Protein AF-A0A137NZ79-F1 (afdb_monomer_lite)

Structure (mmCIF, N/CA/C/O backbone):
data_AF-A0A137NZ79-F1
#
_entry.id   AF-A0A137NZ79-F1
#
loop_
_atom_site.group_PDB
_atom_site.id
_atom_site.type_symbol
_atom_site.label_atom_id
_atom_site.label_alt_id
_atom_site.label_comp_id
_atom_site.label_asym_id
_atom_site.label_entity_id
_atom_site.label_seq_id
_atom_site.pdbx_PDB_ins_code
_atom_site.Cartn_x
_atom_site.Cartn_y
_atom_site.Cartn_z
_atom_site.occupancy
_atom_site.B_iso_or_equiv
_atom_site.auth_seq_id
_atom_site.auth_comp_id
_atom_site.auth_asym_id
_atom_site.auth_atom_id
_atom_site.pdbx_PDB_model_num
ATOM 1 N N . MET A 1 1 ? -14.209 1.682 -9.469 1.00 33.94 1 MET A N 1
ATOM 2 C CA . MET A 1 1 ? -13.343 0.588 -8.977 1.00 33.94 1 MET A CA 1
ATOM 3 C C . MET A 1 1 ? -11.873 1.002 -9.082 1.00 33.94 1 MET A C 1
ATOM 5 O O . MET A 1 1 ? -11.140 0.491 -9.911 1.00 33.94 1 MET A O 1
ATOM 9 N N . SER A 1 2 ? -11.460 1.993 -8.287 1.00 34.31 2 SER A N 1
ATOM 10 C CA . SER A 1 2 ? -10.057 2.399 -8.107 1.00 34.31 2 SER A CA 1
ATOM 11 C C . SER A 1 2 ? -9.953 3.049 -6.728 1.00 34.31 2 SER A C 1
ATOM 13 O O . SER A 1 2 ? -9.841 4.263 -6.602 1.00 34.31 2 SER A O 1
ATOM 15 N N . HIS A 1 3 ? -10.115 2.233 -5.687 1.00 36.56 3 HIS A N 1
ATOM 16 C CA . HIS A 1 3 ? -9.998 2.650 -4.287 1.00 36.56 3 HIS A CA 1
ATOM 17 C C . HIS A 1 3 ? -8.728 2.072 -3.664 1.00 36.56 3 HIS A C 1
ATOM 19 O O . HIS A 1 3 ? -8.771 1.519 -2.577 1.00 36.56 3 HIS A O 1
ATOM 25 N N . TYR A 1 4 ? -7.586 2.170 -4.341 1.00 47.69 4 TYR A N 1
ATOM 26 C CA . TYR A 1 4 ? -6.311 1.847 -3.710 1.00 47.69 4 TYR A CA 1
ATOM 27 C C . TYR A 1 4 ? -5.252 2.868 -4.105 1.00 47.69 4 TYR A C 1
ATOM 29 O O . TYR A 1 4 ? -5.139 3.241 -5.268 1.00 47.69 4 TYR A O 1
ATOM 37 N N . LEU A 1 5 ? -4.486 3.273 -3.088 1.00 47.34 5 LEU A N 1
ATOM 38 C CA . LEU A 1 5 ? -3.342 4.193 -3.098 1.00 47.34 5 LEU A CA 1
ATOM 39 C C . LEU A 1 5 ? -3.664 5.685 -2.950 1.00 47.34 5 LEU A C 1
ATOM 41 O O . LEU A 1 5 ? -3.143 6.536 -3.661 1.00 47.34 5 LEU A O 1
ATOM 45 N N . GLY A 1 6 ? -4.405 6.012 -1.893 1.00 38.06 6 GLY A N 1
ATOM 46 C CA . GLY A 1 6 ? -3.954 7.104 -1.034 1.00 38.06 6 GLY A CA 1
ATOM 47 C C . GLY A 1 6 ? -2.939 6.529 -0.046 1.00 38.06 6 GLY A C 1
ATOM 48 O O . GLY A 1 6 ? -3.306 5.699 0.784 1.00 38.06 6 GLY A O 1
ATOM 49 N N . LEU A 1 7 ? -1.663 6.916 -0.143 1.00 43.09 7 LEU A N 1
ATOM 50 C CA . LEU A 1 7 ? -0.716 6.753 0.966 1.00 43.09 7 LEU A CA 1
ATOM 51 C C . LEU A 1 7 ? -1.152 7.728 2.066 1.00 43.09 7 LEU A C 1
ATOM 53 O O . LEU A 1 7 ? -0.634 8.838 2.171 1.00 43.09 7 LEU A O 1
ATOM 57 N N . GLN A 1 8 ? -2.158 7.327 2.841 1.00 41.00 8 GLN A N 1
ATOM 58 C CA . GLN A 1 8 ? -2.550 8.033 4.047 1.00 41.00 8 GLN A CA 1
ATOM 59 C C . GLN A 1 8 ? -1.402 7.849 5.047 1.00 41.00 8 GLN A C 1
ATOM 61 O O . GLN A 1 8 ? -1.119 6.741 5.504 1.00 41.00 8 GLN A O 1
ATOM 66 N N . LEU A 1 9 ? -0.673 8.930 5.323 1.00 39.38 9 LEU A N 1
ATOM 67 C CA . LEU A 1 9 ? 0.167 9.023 6.510 1.00 39.38 9 LEU A CA 1
ATOM 68 C C . LEU A 1 9 ? -0.786 9.006 7.707 1.00 39.38 9 LEU A C 1
ATOM 70 O O . LEU A 1 9 ? -1.269 10.059 8.113 1.00 39.38 9 LEU A O 1
ATOM 74 N N . ASP A 1 10 ? -1.089 7.820 8.232 1.00 39.25 10 ASP A N 1
ATOM 75 C CA . ASP A 1 10 ? -1.869 7.692 9.459 1.00 39.25 10 ASP A CA 1
ATOM 76 C C . ASP A 1 10 ? -1.022 8.239 10.615 1.00 39.25 10 ASP A C 1
ATOM 78 O O . ASP A 1 10 ? -0.188 7.552 11.214 1.00 39.25 10 ASP A O 1
ATOM 82 N N . SER A 1 11 ? -1.221 9.523 10.925 1.00 34.62 11 SER A N 1
ATOM 83 C CA . SER A 1 11 ? -1.028 10.013 12.281 1.00 34.62 11 SER A CA 1
ATOM 84 C C . SER A 1 11 ? -1.809 9.084 13.196 1.00 34.62 11 SER A C 1
ATOM 86 O O . SER A 1 11 ? -2.971 8.793 12.928 1.00 34.62 11 SER A O 1
ATOM 88 N N . THR A 1 12 ? -1.175 8.591 14.254 1.00 42.31 12 THR A N 1
ATOM 89 C CA . THR A 1 12 ? -1.830 7.802 15.297 1.00 42.31 12 THR A CA 1
ATOM 90 C C . THR A 1 12 ? -2.954 8.626 15.921 1.00 42.31 12 THR A C 1
ATOM 92 O O . THR A 1 12 ? -2.746 9.338 16.903 1.00 42.31 12 THR A O 1
ATOM 95 N N . GLU A 1 13 ? -4.142 8.567 15.329 1.00 41.56 13 GLU A N 1
ATOM 96 C CA . GLU A 1 13 ? -5.344 9.154 15.882 1.00 41.56 13 GLU A CA 1
ATOM 97 C C . GLU A 1 13 ? -5.827 8.228 16.990 1.00 41.56 13 GLU A C 1
ATOM 99 O O . GLU A 1 13 ? -6.438 7.184 16.762 1.00 41.56 13 GLU A O 1
ATOM 104 N N . ASN A 1 14 ? -5.544 8.621 18.229 1.00 45.28 14 ASN A N 1
ATOM 105 C CA . ASN A 1 14 ? -6.375 8.217 19.349 1.00 45.28 14 ASN A CA 1
ATOM 106 C C . ASN A 1 14 ? -7.778 8.765 19.052 1.00 45.28 14 ASN A C 1
ATOM 108 O O . ASN A 1 14 ? -8.047 9.941 19.286 1.00 45.28 14 ASN A O 1
ATOM 112 N N . THR A 1 15 ? -8.640 7.938 18.459 1.00 48.56 15 THR A N 1
ATOM 113 C CA . THR A 1 15 ? -9.995 8.328 18.071 1.00 48.56 15 THR A CA 1
ATOM 114 C C . THR A 1 15 ? -10.820 8.545 19.339 1.00 48.56 15 THR A C 1
ATOM 116 O O . THR A 1 15 ? -11.470 7.632 19.852 1.00 48.56 15 THR A O 1
ATOM 119 N N . THR A 1 16 ? -10.806 9.762 19.878 1.00 46.09 16 THR A N 1
ATOM 120 C CA . THR A 1 16 ? -11.949 10.252 20.643 1.00 46.09 16 THR A CA 1
ATOM 121 C C . THR A 1 16 ? -13.144 10.173 19.699 1.00 46.09 16 THR A C 1
ATOM 123 O O . THR A 1 16 ? -13.110 10.706 18.593 1.00 46.09 16 THR A O 1
ATOM 126 N N . ILE A 1 17 ? -14.169 9.406 20.075 1.00 57.78 17 ILE A N 1
ATOM 127 C CA . ILE A 1 17 ? -15.344 9.166 19.232 1.00 57.78 17 ILE A CA 1
ATOM 128 C C . ILE A 1 17 ? -16.137 10.480 19.152 1.00 57.78 17 ILE A C 1
ATOM 130 O O . ILE A 1 17 ? -17.056 10.713 19.929 1.00 57.78 17 ILE A O 1
ATOM 134 N N . GLN A 1 18 ? -15.745 11.371 18.245 1.00 55.81 18 GLN A N 1
ATOM 135 C CA . GLN A 1 18 ? -16.529 12.525 17.829 1.00 55.81 18 GLN A CA 1
ATOM 136 C C . GLN A 1 18 ? -17.258 12.124 16.555 1.00 55.81 18 GLN A C 1
ATOM 138 O O . GLN A 1 18 ? -16.675 12.099 15.475 1.00 55.81 18 GLN A O 1
ATOM 143 N N . LYS A 1 19 ? -18.523 11.730 16.690 1.00 62.66 19 LYS A N 1
ATOM 144 C CA . LYS A 1 19 ? -19.338 11.340 15.541 1.00 62.66 19 LYS A CA 1
ATOM 145 C C . LYS A 1 19 ? -20.273 12.484 15.173 1.00 62.66 19 LYS A C 1
ATOM 147 O O . LYS A 1 19 ? -21.115 12.886 15.973 1.00 62.66 19 LYS A O 1
ATOM 152 N N . SER A 1 20 ? -20.050 13.046 13.985 1.00 66.25 20 SER A N 1
ATOM 153 C CA . SER A 1 20 ? -20.816 14.160 13.431 1.00 66.25 20 SER A CA 1
ATOM 154 C C . SER A 1 20 ? -21.977 13.645 12.576 1.00 66.25 20 SER A C 1
ATOM 156 O O . SER A 1 20 ? -21.908 12.583 11.956 1.00 66.25 20 SER A O 1
ATOM 158 N N . LEU A 1 21 ? -23.077 14.401 12.545 1.00 70.38 21 LEU A N 1
ATOM 159 C CA . LEU A 1 21 ? -24.234 14.092 11.698 1.00 70.38 21 LEU A CA 1
ATOM 160 C C . LEU A 1 21 ? -23.990 14.439 10.222 1.00 70.38 21 LEU A C 1
ATOM 162 O O . LEU A 1 21 ? -24.764 13.995 9.381 1.00 70.38 21 LEU A O 1
ATOM 166 N N . GLU A 1 22 ? -22.913 15.163 9.903 1.00 74.75 22 GLU A N 1
ATOM 167 C CA . GLU A 1 22 ? -22.698 15.818 8.604 1.00 74.75 22 GLU A CA 1
ATOM 168 C C . GLU A 1 22 ? -22.708 14.863 7.411 1.00 74.75 22 GLU A C 1
ATOM 170 O O . GLU A 1 22 ? -23.279 15.172 6.371 1.00 74.75 22 GLU A O 1
ATOM 175 N N . GLN A 1 23 ? -22.135 13.667 7.556 1.00 76.50 23 GLN A N 1
ATOM 176 C CA . GLN A 1 23 ? -22.084 12.703 6.450 1.00 76.50 23 GLN A CA 1
ATOM 177 C C . GLN A 1 23 ? -23.440 12.059 6.140 1.00 76.50 23 GLN A C 1
ATOM 179 O O . GLN A 1 23 ? -23.607 11.444 5.092 1.00 76.50 23 GLN A O 1
ATOM 184 N N . THR A 1 24 ? -24.404 12.176 7.053 1.00 75.69 24 THR A N 1
ATOM 185 C CA . THR A 1 24 ? -25.716 11.528 6.931 1.00 75.69 24 THR A CA 1
ATOM 186 C C . THR A 1 24 ? -26.877 12.503 7.093 1.00 75.69 24 THR A C 1
ATOM 188 O O . THR A 1 24 ? -28.026 12.072 7.155 1.00 75.69 24 THR A O 1
ATOM 191 N N . SER A 1 25 ? -26.598 13.802 7.214 1.00 83.06 25 SER A N 1
ATOM 192 C CA . SER A 1 25 ? -27.614 14.823 7.415 1.00 83.06 25 SER A CA 1
ATOM 193 C C . SER A 1 25 ? -28.266 15.204 6.093 1.00 83.06 25 SER A C 1
ATOM 195 O O . SER A 1 25 ? -27.583 15.500 5.116 1.00 83.06 25 SER A O 1
ATOM 197 N N . ASN A 1 26 ? -29.591 15.261 6.094 1.00 80.12 26 ASN A N 1
ATOM 198 C CA . ASN A 1 26 ? -30.378 15.938 5.076 1.00 80.12 26 ASN A CA 1
ATOM 199 C C . ASN A 1 26 ? -30.150 17.453 5.118 1.00 80.12 26 ASN A C 1
ATOM 201 O O . ASN A 1 26 ? -29.589 17.989 6.072 1.00 80.12 26 ASN A O 1
ATOM 205 N N . GLU A 1 27 ? -30.675 18.152 4.112 1.00 85.06 27 GLU A N 1
ATOM 206 C CA . GLU A 1 27 ? -30.656 19.619 3.982 1.00 85.06 27 GLU A CA 1
ATOM 207 C C . GLU A 1 27 ? -31.158 20.360 5.243 1.00 85.06 27 GLU A C 1
ATOM 209 O O . GLU A 1 27 ? -30.769 21.492 5.508 1.00 85.06 27 GLU A O 1
ATOM 214 N N . TYR A 1 28 ? -31.952 19.686 6.082 1.00 83.38 28 TYR A N 1
ATOM 215 C CA . TYR A 1 28 ? -32.452 20.184 7.369 1.00 83.38 28 TYR A CA 1
ATOM 216 C C . TYR A 1 28 ? -31.563 19.861 8.587 1.00 83.38 28 TYR A C 1
ATOM 218 O O . TYR A 1 28 ? -31.992 20.051 9.723 1.00 83.38 28 TYR A O 1
ATOM 226 N N . GLY A 1 29 ? -30.354 19.328 8.397 1.00 82.75 29 GLY A N 1
ATOM 227 C CA . GLY A 1 29 ? -29.424 18.982 9.482 1.00 82.75 29 GLY A CA 1
ATOM 228 C C . GLY A 1 29 ? -29.796 17.725 10.287 1.00 82.75 29 GLY A C 1
ATOM 229 O O . GLY A 1 29 ? -29.146 17.414 11.282 1.00 82.75 29 GLY A O 1
ATOM 230 N N . VAL A 1 30 ? -30.828 16.985 9.867 1.00 84.94 30 VAL A N 1
ATOM 231 C CA . VAL A 1 30 ? -31.310 15.748 10.512 1.00 84.94 30 VAL A CA 1
ATOM 232 C C . VAL A 1 30 ? -30.847 14.525 9.722 1.00 84.94 30 VAL A C 1
ATOM 234 O O . VAL A 1 30 ? -30.766 14.587 8.502 1.00 84.94 30 VAL A O 1
ATOM 237 N N . HIS A 1 31 ? -30.575 13.404 10.392 1.00 85.62 31 HIS A N 1
ATOM 238 C CA . HIS A 1 31 ? -30.173 12.149 9.748 1.00 85.62 31 HIS A CA 1
ATOM 239 C C . HIS A 1 31 ? -31.199 11.637 8.709 1.00 85.62 31 HIS A C 1
ATOM 241 O O . HIS A 1 31 ? -32.373 11.444 9.038 1.00 85.62 31 HIS A O 1
ATOM 247 N N . ASP A 1 32 ? -30.759 11.367 7.476 1.00 87.69 32 ASP A N 1
ATOM 248 C CA . ASP A 1 32 ? -31.607 10.840 6.399 1.00 87.69 32 ASP A CA 1
ATOM 249 C C . ASP A 1 32 ? -31.854 9.330 6.530 1.00 87.69 32 ASP A C 1
ATOM 251 O O . ASP A 1 32 ? -31.126 8.493 5.988 1.00 87.69 32 ASP A O 1
ATOM 255 N N . SER A 1 33 ? -32.932 8.975 7.230 1.00 86.31 33 SER A N 1
ATOM 256 C CA . SER A 1 33 ? -33.267 7.572 7.506 1.00 86.31 33 SER A CA 1
ATOM 257 C C . SER A 1 33 ? -33.710 6.784 6.266 1.00 86.31 33 SER A C 1
ATOM 259 O O . SER A 1 33 ? -33.675 5.556 6.282 1.00 86.31 33 SER A O 1
ATOM 261 N N . MET A 1 34 ? -34.129 7.458 5.187 1.00 83.69 34 MET A N 1
ATOM 262 C CA . MET A 1 34 ? -34.610 6.796 3.965 1.00 83.69 34 MET A CA 1
ATOM 263 C C . MET A 1 34 ? -33.458 6.260 3.112 1.00 83.69 34 MET A C 1
ATOM 265 O O . MET A 1 34 ? -33.592 5.208 2.491 1.00 83.69 34 MET A O 1
ATOM 269 N N . ARG A 1 35 ? -32.327 6.974 3.075 1.00 84.06 35 ARG A N 1
ATOM 270 C CA . ARG A 1 35 ? -31.143 6.577 2.298 1.00 84.06 35 ARG A CA 1
ATOM 271 C C . ARG A 1 35 ? -30.138 5.781 3.117 1.00 84.06 35 ARG A C 1
ATOM 273 O O . ARG A 1 35 ? -29.541 4.848 2.591 1.00 84.06 35 ARG A O 1
ATOM 280 N N . PHE A 1 36 ? -29.958 6.142 4.387 1.00 82.62 36 PHE A N 1
ATOM 281 C CA . PHE A 1 36 ? -28.943 5.542 5.259 1.00 82.62 36 PHE A CA 1
ATOM 282 C C . PHE A 1 36 ? -29.516 4.551 6.283 1.00 82.62 36 PHE A C 1
ATOM 284 O O . PHE A 1 36 ? -28.754 3.926 7.017 1.00 82.62 36 PHE A O 1
ATOM 291 N N . GLY A 1 37 ? -30.839 4.362 6.307 1.00 84.31 37 GLY A N 1
ATOM 292 C CA . GLY A 1 37 ? -31.515 3.442 7.220 1.00 84.31 37 GLY A CA 1
ATOM 293 C C . GLY A 1 37 ? -31.713 4.003 8.631 1.00 84.31 37 GLY A C 1
ATOM 294 O O . GLY A 1 37 ? -31.425 5.159 8.928 1.00 84.31 37 GLY A O 1
ATOM 295 N N . LEU A 1 38 ? -32.249 3.174 9.530 1.00 82.25 38 LEU A N 1
ATOM 296 C CA . LEU A 1 38 ? -32.501 3.560 10.920 1.00 82.25 38 LEU A CA 1
ATOM 297 C C . LEU A 1 38 ? -31.188 3.593 11.710 1.00 82.25 38 LEU A C 1
ATOM 299 O O . LEU A 1 38 ? -30.577 2.556 11.965 1.00 82.25 38 LEU A O 1
ATOM 303 N N . LYS A 1 39 ? -30.775 4.784 12.142 1.00 74.31 39 LYS A N 1
ATOM 304 C CA . LYS A 1 39 ? -29.554 4.977 12.928 1.00 74.31 39 LYS A CA 1
ATOM 305 C C . LYS A 1 39 ? -29.834 4.890 14.430 1.00 74.31 39 LYS A C 1
ATOM 307 O O . LYS A 1 39 ? -30.676 5.614 14.956 1.00 74.31 39 LYS A O 1
ATOM 312 N N . SER A 1 40 ? -29.102 4.023 15.132 1.00 76.12 40 SER A N 1
ATOM 313 C CA . SER A 1 40 ? -29.125 3.938 16.596 1.00 76.12 40 SER A CA 1
ATOM 314 C C . SER A 1 40 ? -27.875 4.583 17.188 1.00 76.12 40 SER A C 1
ATOM 316 O O . SER A 1 40 ? -26.745 4.203 16.883 1.00 76.12 40 SER 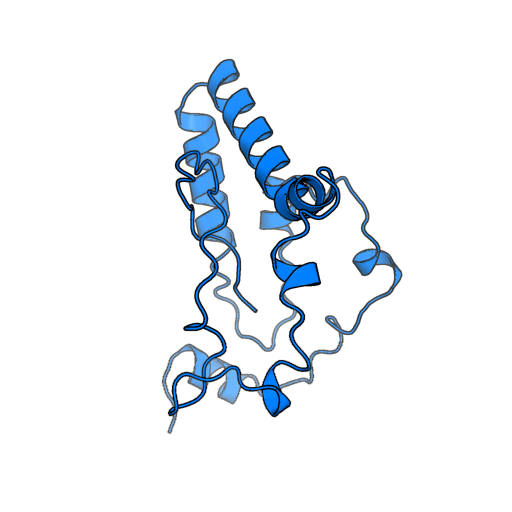A O 1
ATOM 318 N N . VAL A 1 41 ? -28.070 5.546 18.089 1.00 72.12 41 VAL A N 1
ATOM 319 C CA . VAL A 1 41 ? -26.969 6.182 18.832 1.00 72.12 41 VAL A CA 1
ATOM 320 C C . VAL A 1 41 ? -26.213 5.141 19.674 1.00 72.12 41 VAL A C 1
ATOM 322 O O . VAL A 1 41 ? -25.003 5.243 19.849 1.00 72.12 41 VAL A O 1
ATOM 325 N N . ALA A 1 42 ? -26.888 4.075 20.122 1.00 68.25 42 ALA A N 1
ATOM 326 C CA . ALA A 1 42 ? -26.252 2.981 20.852 1.00 68.25 42 ALA A CA 1
ATOM 327 C C . ALA A 1 42 ? -25.279 2.180 19.972 1.00 68.25 42 ALA A C 1
ATOM 329 O O . ALA A 1 42 ? -24.159 1.932 20.402 1.00 68.25 42 ALA A O 1
ATOM 330 N N . SER A 1 43 ? -25.641 1.839 18.728 1.00 67.88 43 SER A N 1
ATOM 331 C CA . SER A 1 43 ? -24.707 1.164 17.805 1.00 67.88 43 SER A CA 1
ATOM 332 C C . SER A 1 43 ? -23.541 2.060 17.394 1.00 67.88 43 SER A C 1
ATOM 334 O O . SER A 1 43 ? -22.492 1.589 16.973 1.00 67.88 43 SER A O 1
ATOM 336 N N . GLU A 1 44 ? -23.726 3.371 17.501 1.00 67.06 44 GLU A N 1
ATOM 337 C CA . GLU A 1 44 ? -22.715 4.348 17.148 1.00 67.06 44 GLU A CA 1
ATOM 338 C C . GLU A 1 44 ? -21.712 4.607 18.292 1.00 67.06 44 GLU A C 1
ATOM 340 O O . GLU A 1 44 ? -20.531 4.846 18.029 1.00 67.06 44 GLU A O 1
ATOM 345 N N . ILE A 1 45 ? -22.157 4.525 19.548 1.00 68.38 45 ILE A N 1
ATOM 346 C CA . ILE A 1 45 ? -21.330 4.748 20.745 1.00 68.38 45 ILE A CA 1
ATOM 347 C C . ILE A 1 45 ? -20.692 3.452 21.253 1.00 68.38 45 ILE A C 1
ATOM 349 O O . ILE A 1 45 ? -19.576 3.485 21.775 1.00 68.38 45 ILE A O 1
ATOM 353 N N . VAL A 1 46 ? -21.373 2.310 21.112 1.00 72.69 46 VAL A N 1
ATOM 354 C CA . VAL A 1 46 ? -20.824 1.015 21.521 1.00 72.69 46 VAL A CA 1
ATOM 355 C C . VAL A 1 46 ? -19.645 0.694 20.611 1.00 72.69 46 VAL A C 1
ATOM 357 O O . VAL A 1 46 ? -19.798 0.465 19.414 1.00 72.69 46 VAL A O 1
ATOM 360 N N . GLN A 1 47 ? -18.443 0.712 21.188 1.00 67.31 47 GLN A N 1
ATOM 361 C CA . GLN A 1 47 ? -17.256 0.213 20.514 1.00 67.31 47 GLN A CA 1
ATOM 362 C C . GLN A 1 47 ? -17.505 -1.253 20.146 1.00 67.31 47 GLN A C 1
ATOM 364 O O . GLN A 1 47 ? -17.776 -2.073 21.025 1.00 67.31 47 GLN A O 1
ATOM 369 N N . GLY A 1 48 ? -17.429 -1.557 18.848 1.00 74.38 48 GLY A N 1
ATOM 370 C CA . GLY A 1 48 ? -17.407 -2.928 18.351 1.00 74.38 48 GLY A CA 1
ATOM 371 C C . GLY A 1 48 ? -16.248 -3.726 18.950 1.00 74.38 48 GLY A C 1
ATOM 372 O O . GLY A 1 48 ? -15.423 -3.213 19.717 1.00 74.38 48 GLY A O 1
ATOM 373 N N . HIS A 1 49 ? -16.170 -5.008 18.608 1.00 84.12 49 HIS A N 1
ATOM 374 C CA . HIS A 1 49 ? -15.111 -5.859 19.138 1.00 84.12 49 HIS A CA 1
ATOM 375 C C . HIS A 1 49 ? -13.738 -5.301 18.705 1.00 84.12 49 HIS A C 1
ATOM 377 O O . HIS A 1 49 ? -13.564 -4.958 17.538 1.00 84.12 49 HIS A O 1
ATOM 383 N N . PRO A 1 50 ? -12.714 -5.224 19.578 1.00 83.06 50 PRO A N 1
ATOM 384 C CA . PRO A 1 50 ? -11.426 -4.604 19.231 1.00 83.06 50 PRO A CA 1
ATOM 385 C C . PRO A 1 50 ? -10.724 -5.257 18.026 1.00 83.06 50 PRO A C 1
ATOM 387 O O . PRO A 1 50 ? -9.896 -4.631 17.366 1.00 83.06 50 PRO A O 1
ATOM 390 N N . LEU A 1 51 ? -11.059 -6.515 17.730 1.00 88.12 51 LEU A N 1
ATOM 391 C CA . LEU A 1 51 ? -10.569 -7.250 16.561 1.00 88.12 51 LEU A CA 1
ATOM 392 C C . LEU A 1 51 ? -11.196 -6.780 15.242 1.00 88.12 51 LEU A C 1
ATOM 394 O O . LEU A 1 51 ? -10.548 -6.909 14.215 1.00 88.12 51 LEU A O 1
ATOM 398 N N . GLU A 1 52 ? -12.399 -6.211 15.257 1.00 88.25 52 GLU A N 1
ATOM 399 C CA . GLU A 1 52 ? -13.104 -5.742 14.057 1.00 88.25 52 GLU A CA 1
ATOM 400 C C . GLU A 1 52 ? -12.267 -4.700 13.308 1.00 88.25 52 GLU A C 1
ATOM 402 O O . GLU A 1 52 ? -11.846 -4.934 12.179 1.00 88.25 52 GLU A O 1
ATOM 407 N N . LYS A 1 53 ? -11.846 -3.641 14.011 1.00 85.94 53 LYS A N 1
ATOM 408 C CA . LYS A 1 53 ? -10.943 -2.611 13.468 1.00 85.94 53 LYS A CA 1
ATOM 409 C C . LYS A 1 53 ? -9.621 -3.173 12.942 1.00 85.94 53 LYS A C 1
ATOM 411 O O . LYS A 1 53 ? -9.006 -2.600 12.042 1.00 85.94 53 LYS A O 1
ATOM 416 N N . ARG A 1 54 ? -9.135 -4.262 13.550 1.00 88.19 54 ARG A N 1
ATOM 417 C CA . ARG A 1 54 ? -7.897 -4.927 13.130 1.00 88.19 54 ARG A CA 1
ATOM 418 C C . ARG A 1 54 ? -8.111 -5.730 11.853 1.00 88.19 54 ARG A C 1
ATOM 420 O O . ARG A 1 54 ? -7.236 -5.688 10.998 1.00 88.19 54 ARG A O 1
ATOM 427 N N . LEU A 1 55 ? -9.227 -6.448 11.741 1.00 90.31 55 LEU A N 1
ATOM 428 C CA . LEU A 1 55 ? -9.576 -7.192 10.534 1.00 90.31 55 LEU A CA 1
ATOM 429 C C . LEU A 1 55 ? -9.777 -6.242 9.352 1.00 90.31 55 LEU A C 1
ATOM 431 O O . LEU A 1 55 ? -9.212 -6.486 8.295 1.00 90.31 55 LEU A O 1
ATOM 435 N N . GLU A 1 56 ? -10.465 -5.115 9.556 1.00 89.81 56 GLU A N 1
ATOM 436 C CA . GLU A 1 56 ? -10.663 -4.091 8.517 1.00 89.81 56 GLU A CA 1
ATOM 437 C C . GLU A 1 56 ? -9.345 -3.538 7.947 1.00 89.81 56 GLU A C 1
ATOM 439 O O . GLU A 1 56 ? -9.255 -3.212 6.767 1.00 89.81 56 GLU A O 1
ATOM 444 N N . ASN A 1 57 ? -8.302 -3.428 8.778 1.00 91.31 57 ASN A N 1
ATOM 445 C CA . ASN A 1 57 ? -7.001 -2.871 8.391 1.00 91.31 57 ASN A CA 1
ATOM 446 C C . ASN A 1 57 ? -5.901 -3.932 8.253 1.00 91.31 57 ASN A C 1
ATOM 448 O O . ASN A 1 57 ? -4.710 -3.590 8.254 1.00 91.31 57 ASN A O 1
ATOM 452 N N . PHE A 1 58 ? -6.272 -5.211 8.168 1.00 90.88 58 PHE A N 1
ATOM 453 C CA . PHE A 1 58 ? -5.323 -6.319 8.202 1.00 90.88 58 PHE A CA 1
ATOM 454 C C . PHE A 1 58 ? -4.284 -6.214 7.078 1.00 90.88 58 PHE A C 1
ATOM 456 O O . PHE A 1 58 ? -3.086 -6.157 7.363 1.00 90.88 58 PHE A O 1
ATOM 463 N N . ASP A 1 59 ? -4.726 -6.055 5.830 1.00 89.50 59 ASP A N 1
ATOM 464 C CA . ASP A 1 59 ? -3.838 -6.012 4.659 1.00 89.50 59 ASP A CA 1
ATOM 465 C C . ASP A 1 59 ? -2.884 -4.818 4.687 1.00 89.50 59 ASP A C 1
ATOM 467 O O . ASP A 1 59 ? -1.685 -4.947 4.424 1.00 89.50 59 ASP A O 1
ATOM 471 N N . LYS A 1 60 ? -3.394 -3.643 5.079 1.00 91.06 60 LYS A N 1
ATOM 472 C CA . LYS A 1 60 ? -2.582 -2.426 5.228 1.00 91.06 60 LYS A CA 1
ATOM 473 C C . LYS A 1 60 ? -1.490 -2.627 6.276 1.00 91.06 60 LYS A C 1
ATOM 475 O O . LYS A 1 60 ? -0.332 -2.283 6.042 1.00 91.06 60 LYS A O 1
ATOM 480 N N . THR A 1 61 ? -1.850 -3.233 7.408 1.00 93.62 61 THR A N 1
ATOM 481 C CA . THR A 1 61 ? -0.919 -3.519 8.506 1.00 93.62 61 THR A CA 1
ATOM 482 C C . THR A 1 61 ? 0.155 -4.520 8.073 1.00 93.62 61 THR A C 1
ATOM 484 O O . THR A 1 61 ? 1.336 -4.309 8.356 1.00 93.62 61 THR A O 1
ATOM 487 N N . GLN A 1 62 ? -0.222 -5.578 7.343 1.00 92.12 62 GLN A N 1
ATOM 488 C CA . GLN A 1 62 ? 0.721 -6.561 6.791 1.00 92.12 62 GLN A CA 1
ATOM 489 C C . GLN A 1 62 ? 1.698 -5.918 5.801 1.00 92.12 62 GLN A C 1
ATOM 491 O O . GLN A 1 62 ? 2.914 -6.109 5.903 1.00 92.12 62 GLN A O 1
ATOM 496 N N . LEU A 1 63 ? 1.194 -5.093 4.880 1.00 91.81 63 LEU A N 1
ATOM 497 C CA . LEU A 1 63 ? 2.030 -4.389 3.911 1.00 91.81 63 LEU A CA 1
ATOM 498 C C . LEU A 1 63 ? 3.005 -3.426 4.602 1.00 91.81 63 LEU A C 1
ATOM 500 O O . LEU A 1 63 ? 4.200 -3.422 4.294 1.00 91.81 63 LEU A O 1
ATOM 504 N N . GLN A 1 64 ? 2.527 -2.644 5.573 1.00 94.62 64 GLN A N 1
ATOM 505 C CA . GLN A 1 64 ? 3.363 -1.723 6.343 1.00 94.62 64 GLN A CA 1
ATOM 506 C C . GLN A 1 64 ? 4.456 -2.470 7.114 1.00 94.62 64 GLN A C 1
ATOM 508 O O . GLN A 1 64 ? 5.612 -2.035 7.130 1.00 94.62 64 GLN A O 1
ATOM 513 N N . LEU A 1 65 ? 4.125 -3.614 7.715 1.00 95.19 65 LEU A N 1
ATOM 514 C CA . LEU A 1 65 ? 5.098 -4.479 8.374 1.00 95.19 65 LEU A CA 1
ATOM 515 C C . LEU A 1 65 ? 6.174 -4.961 7.386 1.00 95.19 65 LEU A C 1
ATOM 517 O O . LEU A 1 65 ? 7.365 -4.805 7.659 1.00 95.19 65 LEU A O 1
ATOM 521 N N . LYS A 1 66 ? 5.779 -5.467 6.211 1.00 94.00 66 LYS A N 1
ATOM 522 C CA . LYS A 1 66 ? 6.693 -5.945 5.156 1.00 94.00 66 LYS A CA 1
ATOM 523 C C . LYS A 1 66 ? 7.637 -4.843 4.669 1.00 94.00 66 LYS A C 1
ATOM 525 O O . LYS A 1 66 ? 8.844 -5.066 4.562 1.00 94.00 66 LYS A O 1
ATOM 530 N N . LEU A 1 67 ? 7.122 -3.638 4.426 1.00 95.19 67 LEU A N 1
ATOM 531 C CA . LEU A 1 67 ? 7.929 -2.484 4.011 1.00 95.19 67 LEU A CA 1
ATOM 532 C C . LEU A 1 67 ? 8.901 -2.035 5.109 1.00 95.19 67 LEU A C 1
ATOM 534 O O . LEU A 1 67 ? 10.061 -1.733 4.820 1.00 95.19 67 LEU A O 1
ATOM 538 N N . ASN A 1 68 ? 8.466 -2.046 6.371 1.00 96.88 68 ASN A N 1
ATOM 539 C CA . ASN A 1 68 ? 9.325 -1.730 7.509 1.00 96.88 68 ASN A CA 1
ATOM 540 C C . ASN A 1 68 ? 10.455 -2.747 7.681 1.00 96.88 68 ASN A C 1
ATOM 542 O O . ASN A 1 68 ? 11.595 -2.342 7.904 1.00 96.88 68 ASN A O 1
ATOM 546 N N . MET A 1 69 ? 10.170 -4.042 7.524 1.00 96.81 69 MET A N 1
ATOM 547 C CA . MET A 1 69 ? 11.202 -5.080 7.547 1.00 96.81 69 MET A CA 1
ATOM 548 C C . MET A 1 69 ? 12.206 -4.886 6.410 1.00 96.81 69 MET A C 1
ATOM 550 O O . MET A 1 69 ? 13.405 -4.834 6.664 1.00 96.81 69 MET A O 1
ATOM 554 N N . ARG A 1 70 ? 11.733 -4.665 5.173 1.00 95.44 70 ARG A N 1
ATOM 555 C CA . ARG A 1 70 ? 12.606 -4.378 4.019 1.00 95.44 70 ARG A CA 1
ATOM 556 C C . ARG A 1 70 ? 13.488 -3.152 4.248 1.00 95.44 70 ARG A C 1
ATOM 558 O O . ARG A 1 70 ? 14.652 -3.166 3.860 1.00 95.44 70 ARG A O 1
ATOM 565 N N . ARG A 1 71 ? 12.962 -2.113 4.906 1.00 96.44 71 ARG A N 1
ATOM 566 C CA . ARG A 1 71 ? 13.741 -0.929 5.295 1.00 96.44 71 ARG A CA 1
ATOM 567 C C . ARG A 1 71 ? 14.868 -1.278 6.264 1.00 96.44 71 ARG A C 1
ATOM 569 O O . ARG A 1 71 ? 15.965 -0.747 6.129 1.00 96.44 71 ARG A O 1
ATOM 576 N N . GLN A 1 72 ? 14.585 -2.125 7.251 1.00 97.19 72 GLN A N 1
ATOM 577 C CA . GLN A 1 72 ? 15.558 -2.523 8.268 1.00 97.19 72 GLN A CA 1
ATOM 578 C C . GLN A 1 72 ? 16.650 -3.430 7.690 1.00 97.19 72 GLN A C 1
ATOM 580 O O . GLN A 1 72 ? 17.813 -3.262 8.037 1.00 97.19 72 GLN A O 1
ATOM 585 N N . THR A 1 73 ? 16.302 -4.356 6.793 1.00 97.94 73 THR A N 1
ATOM 586 C CA . THR A 1 73 ? 17.252 -5.338 6.247 1.00 97.94 73 THR A CA 1
ATOM 587 C C . THR A 1 73 ? 18.029 -4.827 5.036 1.00 97.94 73 THR A C 1
ATOM 589 O O . THR A 1 73 ? 19.218 -5.098 4.913 1.00 97.94 73 THR A O 1
ATOM 592 N N . ALA A 1 74 ? 17.361 -4.113 4.127 1.00 95.75 74 ALA A N 1
ATOM 593 C CA . ALA A 1 74 ? 17.898 -3.702 2.829 1.00 95.75 74 ALA A CA 1
ATOM 594 C C . ALA A 1 74 ? 17.992 -2.175 2.671 1.00 95.75 74 ALA A C 1
ATOM 596 O O . ALA A 1 74 ? 18.249 -1.684 1.578 1.00 95.75 74 ALA A O 1
ATOM 597 N N . GLY A 1 75 ? 17.771 -1.405 3.738 1.00 96.81 75 GLY A N 1
ATOM 598 C CA . GLY A 1 75 ? 17.842 0.054 3.705 1.00 96.81 75 GLY A CA 1
ATOM 599 C C . GLY A 1 75 ? 16.635 0.727 3.041 1.00 96.81 75 GLY A C 1
ATOM 600 O O . GLY A 1 75 ? 15.670 0.095 2.612 1.00 96.81 75 GLY A O 1
ATOM 601 N N . LEU A 1 76 ? 16.674 2.062 2.967 1.00 95.25 76 LEU A N 1
ATOM 602 C CA . LEU A 1 76 ? 15.525 2.887 2.566 1.00 95.25 76 LEU A CA 1
ATOM 603 C C . LEU A 1 76 ? 15.162 2.783 1.073 1.00 95.25 76 LEU A C 1
ATOM 605 O O . LEU A 1 76 ? 14.002 2.971 0.711 1.00 95.25 76 LEU A O 1
ATOM 609 N N . HIS A 1 77 ? 16.115 2.442 0.205 1.00 96.50 77 HIS A N 1
ATOM 610 C CA . HIS A 1 77 ? 15.869 2.358 -1.239 1.00 96.50 77 HIS A CA 1
ATOM 611 C C . HIS A 1 77 ? 14.922 1.206 -1.619 1.00 96.50 77 HIS A C 1
ATOM 613 O O . HIS A 1 77 ? 14.167 1.316 -2.583 1.00 96.50 77 HIS A O 1
ATOM 619 N N . SER A 1 78 ? 14.942 0.105 -0.863 1.00 96.19 78 SER A N 1
ATOM 620 C CA . SER A 1 78 ? 14.150 -1.099 -1.136 1.00 96.19 78 SER A CA 1
ATOM 621 C C . SER A 1 78 ? 12.628 -0.871 -1.041 1.00 96.19 78 SER A C 1
ATOM 623 O O . SER A 1 78 ? 11.925 -1.104 -2.034 1.00 96.19 78 SER A O 1
ATOM 625 N N . PRO A 1 79 ? 12.078 -0.366 0.086 1.00 95.44 79 PRO A N 1
ATOM 626 C CA . PRO A 1 79 ? 10.652 -0.059 0.176 1.00 95.44 79 PRO A CA 1
ATOM 627 C C . PRO A 1 79 ? 10.243 1.065 -0.783 1.00 95.44 79 PRO A C 1
ATOM 629 O O . PRO A 1 79 ? 9.174 0.982 -1.374 1.00 95.44 79 PRO A O 1
ATOM 632 N N . PHE A 1 80 ? 11.098 2.071 -1.000 1.00 96.06 80 PHE A N 1
ATOM 633 C CA . PHE A 1 80 ? 10.808 3.170 -1.924 1.00 96.06 80 PHE A CA 1
ATOM 634 C C . PHE A 1 80 ? 10.618 2.679 -3.364 1.00 96.06 80 PHE A C 1
ATOM 636 O O . PHE A 1 80 ? 9.614 2.993 -3.997 1.00 96.06 80 PHE A O 1
ATOM 643 N N . ARG A 1 81 ? 11.530 1.829 -3.851 1.00 96.00 81 ARG A N 1
ATOM 644 C CA . ARG A 1 81 ? 11.402 1.186 -5.163 1.00 96.00 81 ARG A CA 1
ATOM 645 C C . ARG A 1 81 ? 10.131 0.342 -5.254 1.00 96.00 81 ARG A C 1
ATOM 647 O O . ARG A 1 81 ? 9.411 0.453 -6.235 1.00 96.00 81 ARG A O 1
ATOM 654 N N . THR A 1 82 ? 9.835 -0.451 -4.221 1.00 94.62 8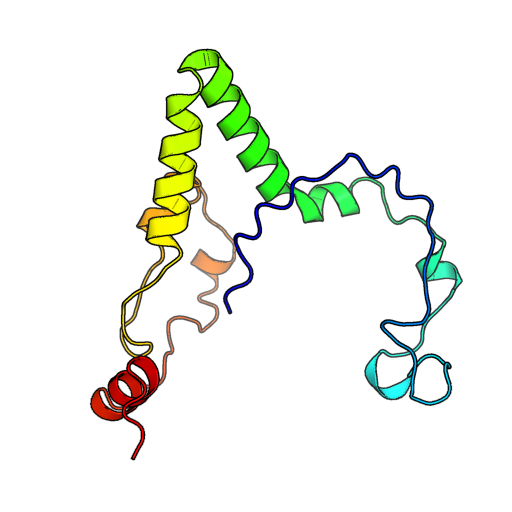2 THR A N 1
ATOM 655 C CA . THR A 1 82 ? 8.616 -1.282 -4.186 1.00 94.62 82 THR A CA 1
ATOM 656 C C . THR A 1 82 ? 7.357 -0.415 -4.318 1.00 94.62 82 THR A C 1
ATOM 658 O O . THR A 1 82 ? 6.469 -0.734 -5.100 1.00 94.62 82 THR A O 1
ATOM 661 N N . LEU A 1 83 ? 7.286 0.706 -3.593 1.00 94.75 83 LEU A N 1
ATOM 662 C CA . LEU A 1 83 ? 6.149 1.628 -3.656 1.00 94.75 83 LEU A CA 1
ATOM 663 C C . LEU A 1 83 ? 6.011 2.298 -5.030 1.00 94.75 83 LEU A C 1
ATOM 665 O O . LEU A 1 83 ? 4.897 2.426 -5.531 1.00 94.75 83 LEU A O 1
ATOM 669 N N . MET A 1 84 ? 7.127 2.682 -5.658 1.00 95.69 84 MET A N 1
ATOM 670 C CA . MET A 1 84 ? 7.122 3.220 -7.024 1.00 95.69 84 MET A CA 1
ATOM 671 C C . MET A 1 84 ? 6.606 2.205 -8.045 1.00 95.69 84 MET A C 1
ATOM 673 O O . MET A 1 84 ? 5.849 2.566 -8.941 1.00 95.69 84 MET A O 1
ATOM 677 N N . GLU A 1 85 ? 6.999 0.939 -7.913 1.00 94.38 85 GLU A N 1
ATOM 678 C CA . GLU A 1 85 ? 6.525 -0.132 -8.793 1.00 94.38 85 GLU A CA 1
ATOM 679 C C . GLU A 1 85 ? 5.027 -0.390 -8.609 1.00 94.38 85 GLU A C 1
ATOM 681 O O . GLU A 1 85 ? 4.309 -0.547 -9.595 1.00 94.38 85 GLU A O 1
ATOM 686 N N . VAL A 1 86 ? 4.538 -0.354 -7.367 1.00 93.06 86 VAL A N 1
ATOM 687 C CA . VAL A 1 86 ? 3.107 -0.466 -7.064 1.00 93.06 86 VAL A CA 1
ATOM 688 C C . VAL A 1 86 ? 2.310 0.694 -7.677 1.00 93.06 86 VAL A C 1
ATOM 690 O O . VAL A 1 86 ? 1.297 0.440 -8.326 1.00 93.06 86 VAL A O 1
ATOM 693 N N . ASP A 1 87 ? 2.761 1.948 -7.546 1.00 92.81 87 ASP A N 1
ATOM 694 C CA . ASP A 1 87 ? 2.095 3.097 -8.191 1.00 92.81 87 ASP A CA 1
ATOM 695 C C . ASP A 1 87 ? 2.122 2.983 -9.725 1.00 92.81 87 ASP A C 1
ATOM 697 O O . ASP A 1 87 ? 1.122 3.236 -10.399 1.00 92.81 87 ASP A O 1
ATOM 701 N N . ALA A 1 88 ? 3.242 2.532 -10.294 1.00 91.62 88 ALA A N 1
ATOM 702 C CA . ALA A 1 88 ? 3.358 2.326 -11.733 1.00 91.62 88 ALA A CA 1
ATOM 703 C C . ALA A 1 88 ? 2.393 1.247 -12.256 1.00 91.62 88 ALA A C 1
ATOM 705 O O . ALA A 1 88 ? 1.814 1.425 -13.328 1.00 91.62 88 ALA A O 1
ATOM 706 N N . LEU A 1 89 ? 2.206 0.150 -11.515 1.00 89.00 89 LEU A N 1
ATOM 707 C CA . LEU A 1 89 ? 1.338 -0.967 -11.906 1.00 89.00 89 LEU A CA 1
ATOM 708 C C . LEU A 1 89 ? -0.144 -0.719 -11.610 1.00 89.00 89 LEU A C 1
ATOM 710 O O . LEU A 1 89 ? -0.990 -1.198 -12.361 1.00 89.00 89 LEU A O 1
ATOM 714 N N . SER A 1 90 ? -0.459 0.064 -10.576 1.00 87.88 90 SER A N 1
ATOM 715 C CA . SER A 1 90 ? -1.829 0.498 -10.264 1.00 87.88 90 SER A CA 1
ATOM 716 C C . SER A 1 90 ? -2.460 1.286 -11.422 1.00 87.88 90 SER A C 1
ATOM 718 O O . SER A 1 90 ? -3.658 1.199 -11.696 1.00 87.88 90 SER A O 1
ATOM 720 N N . ARG A 1 91 ? -1.640 2.027 -12.176 1.00 85.31 91 ARG A N 1
ATOM 721 C CA . ARG A 1 91 ? -2.075 2.809 -13.338 1.00 85.31 91 ARG A CA 1
ATOM 722 C C . ARG A 1 91 ? -2.233 1.913 -14.570 1.00 85.31 91 ARG A C 1
ATOM 724 O O . ARG A 1 91 ? -1.365 1.871 -15.445 1.00 85.31 91 ARG A O 1
ATOM 731 N N . VAL A 1 92 ? -3.367 1.222 -14.673 1.00 73.19 92 VAL A N 1
ATOM 732 C CA . VAL A 1 92 ? -3.701 0.402 -15.847 1.00 73.19 92 VAL A CA 1
ATOM 733 C C . VAL A 1 92 ? -3.906 1.299 -17.075 1.00 73.19 92 VAL A C 1
ATOM 735 O O . VAL A 1 92 ? -4.876 2.041 -17.171 1.00 73.19 92 VAL A O 1
ATOM 738 N N . LYS A 1 93 ? -2.991 1.218 -18.050 1.00 72.50 93 LYS A N 1
ATOM 739 C CA . LYS A 1 93 ? -3.072 1.952 -19.334 1.00 72.50 93 LYS A CA 1
ATOM 740 C C . LYS A 1 93 ? -3.776 1.175 -20.453 1.00 72.50 93 LYS A C 1
ATOM 742 O O . LYS A 1 93 ? -3.656 1.533 -21.620 1.00 72.50 93 LYS A O 1
ATOM 747 N N . ARG A 1 94 ? -4.440 0.068 -20.124 1.00 74.62 94 ARG A N 1
ATOM 748 C CA . ARG A 1 94 ? -5.162 -0.759 -21.099 1.00 74.62 94 ARG A CA 1
ATOM 749 C C . ARG A 1 94 ? -6.599 -0.246 -21.257 1.00 74.62 94 ARG A C 1
ATOM 751 O O . ARG A 1 94 ? -7.138 0.293 -20.289 1.00 74.62 94 ARG A O 1
ATOM 758 N N . PRO A 1 95 ? -7.213 -0.387 -22.440 1.00 72.88 95 PRO A N 1
ATOM 759 C CA . PRO A 1 95 ? -8.627 -0.080 -22.617 1.00 72.88 95 PRO A CA 1
ATOM 760 C C . PRO A 1 95 ? -9.499 -1.066 -21.832 1.00 72.88 95 PRO A C 1
ATOM 762 O O . PRO A 1 95 ? -9.138 -2.229 -21.650 1.00 72.88 95 PRO A O 1
ATOM 765 N N . SER A 1 96 ? -10.648 -0.585 -21.353 1.00 70.00 96 SER A N 1
ATOM 766 C CA . SER A 1 96 ? -11.565 -1.282 -20.430 1.00 70.00 96 SER A CA 1
ATOM 767 C C . SER A 1 96 ? -12.191 -2.571 -20.980 1.00 70.00 96 SER A C 1
ATOM 769 O O . SER A 1 96 ? -12.810 -3.328 -20.232 1.00 70.00 96 SER A O 1
ATOM 771 N N . ASN A 1 97 ? -12.036 -2.811 -22.279 1.00 71.44 97 ASN A N 1
ATOM 772 C CA . ASN A 1 97 ? -12.584 -3.933 -23.037 1.00 71.44 97 ASN A CA 1
ATOM 773 C C . ASN A 1 97 ? -11.636 -5.137 -23.152 1.00 71.44 97 ASN A C 1
ATOM 775 O O . ASN A 1 97 ? -12.092 -6.215 -23.526 1.00 71.44 97 ASN A O 1
ATOM 779 N N . LEU A 1 98 ? -10.342 -4.991 -22.840 1.00 71.62 98 LEU A N 1
ATOM 780 C CA . LEU A 1 98 ? -9.439 -6.135 -22.742 1.00 71.62 98 LEU A CA 1
ATOM 781 C C . LEU A 1 98 ? -9.457 -6.685 -21.312 1.00 71.62 98 LEU A C 1
ATOM 783 O O . LEU A 1 98 ? -9.385 -5.905 -20.358 1.00 71.62 98 LEU A O 1
ATOM 787 N N . PRO A 1 99 ? -9.475 -8.019 -21.135 1.00 72.38 99 PRO A N 1
ATOM 788 C CA . PRO A 1 99 ? -9.264 -8.602 -19.822 1.00 72.38 99 PRO A CA 1
ATOM 789 C C . PRO A 1 99 ? -7.856 -8.233 -19.343 1.00 72.38 99 PRO A C 1
ATOM 791 O O . PRO A 1 99 ? -6.853 -8.561 -19.980 1.00 72.38 99 PRO A O 1
ATOM 794 N N . SER A 1 100 ? -7.776 -7.523 -18.221 1.00 73.69 100 SER A N 1
ATOM 795 C CA . SER A 1 100 ? -6.524 -7.256 -17.522 1.00 73.69 100 SER A CA 1
ATOM 796 C C . SER A 1 100 ? -6.548 -7.962 -16.178 1.00 73.69 100 SER A C 1
ATOM 798 O O . SER A 1 100 ? -7.447 -7.714 -15.377 1.00 73.69 100 SER A O 1
ATOM 800 N N . SER A 1 101 ? -5.545 -8.794 -15.920 1.00 78.69 101 SER A N 1
ATOM 801 C CA . SER A 1 101 ? -5.232 -9.263 -14.575 1.00 78.69 101 SER A CA 1
ATOM 802 C C . SER A 1 101 ? -4.205 -8.323 -13.942 1.00 78.69 101 SER A C 1
ATOM 804 O O . SER A 1 101 ? -3.254 -7.888 -14.599 1.00 78.69 101 SER A O 1
ATOM 806 N N . ASN A 1 102 ? -4.368 -8.017 -12.656 1.00 82.88 102 ASN A N 1
ATOM 807 C CA . ASN A 1 102 ? -3.422 -7.206 -11.884 1.00 82.88 102 ASN A CA 1
ATOM 808 C C . ASN A 1 102 ? -2.212 -8.026 -11.402 1.00 82.88 102 ASN A C 1
ATOM 810 O O . ASN A 1 102 ? -1.586 -7.691 -10.403 1.00 82.88 102 ASN A O 1
ATOM 814 N N . PHE A 1 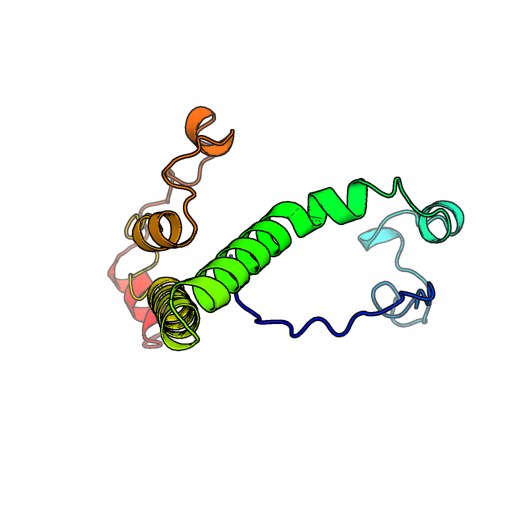103 ? -1.817 -9.045 -12.168 1.00 87.31 103 PHE A N 1
ATOM 815 C CA . PHE A 1 103 ? -0.841 -10.054 -11.760 1.00 87.31 103 PHE A CA 1
ATOM 816 C C . PHE A 1 103 ? 0.487 -9.459 -11.269 1.00 87.31 103 PHE A C 1
ATOM 818 O O . PHE A 1 103 ? 1.038 -9.886 -10.263 1.00 87.31 103 PHE A O 1
ATOM 825 N N . GLY A 1 104 ? 0.999 -8.421 -11.940 1.00 89.69 104 GLY A N 1
ATOM 826 C CA . GLY A 1 104 ? 2.233 -7.760 -11.503 1.00 89.69 104 GLY A CA 1
ATOM 827 C C . GLY A 1 104 ? 2.107 -7.074 -10.138 1.00 89.69 104 GLY A C 1
ATOM 828 O O . GLY A 1 104 ? 3.059 -7.069 -9.362 1.00 89.69 104 GLY A O 1
ATOM 829 N N . LEU A 1 105 ? 0.941 -6.495 -9.842 1.00 90.56 105 LEU A N 1
ATOM 830 C CA . LEU A 1 105 ? 0.656 -5.877 -8.549 1.00 90.56 105 LEU A CA 1
ATOM 831 C C . LEU A 1 105 ? 0.500 -6.955 -7.469 1.00 90.56 105 LEU A C 1
ATOM 833 O O . LEU A 1 105 ? 1.019 -6.780 -6.365 1.00 90.56 105 LEU A O 1
ATOM 837 N N . ASP A 1 106 ? -0.111 -8.087 -7.815 1.00 89.69 106 ASP A N 1
ATOM 838 C CA . ASP A 1 106 ? -0.297 -9.221 -6.907 1.00 89.69 106 ASP A CA 1
ATOM 839 C C . ASP A 1 106 ? 1.042 -9.814 -6.455 1.00 89.69 106 ASP A C 1
ATOM 841 O O . ASP A 1 106 ? 1.227 -10.024 -5.257 1.00 89.69 106 ASP A O 1
ATOM 845 N N . ILE A 1 107 ? 2.023 -9.949 -7.358 1.00 92.81 107 ILE A N 1
ATOM 846 C CA . ILE A 1 107 ? 3.395 -10.382 -7.017 1.00 92.81 107 ILE A CA 1
ATOM 847 C C . ILE A 1 107 ? 4.061 -9.413 -6.029 1.00 92.81 107 ILE A C 1
ATOM 849 O O . ILE A 1 107 ? 4.721 -9.817 -5.069 1.00 92.81 107 ILE A O 1
ATOM 853 N N . LEU A 1 108 ? 3.928 -8.100 -6.249 1.00 90.88 108 LEU A N 1
ATOM 854 C CA . LEU A 1 108 ? 4.584 -7.114 -5.382 1.00 90.88 108 LEU A CA 1
ATOM 855 C C . LEU A 1 108 ? 3.979 -7.088 -3.977 1.00 90.88 108 LEU A C 1
ATOM 857 O O . LEU A 1 108 ? 4.714 -6.942 -2.990 1.00 90.88 108 LEU A O 1
ATOM 861 N N . LEU A 1 109 ? 2.658 -7.244 -3.882 1.00 89.56 109 LEU A N 1
ATOM 862 C CA . LEU A 1 109 ? 1.960 -7.359 -2.606 1.00 89.56 109 LEU A CA 1
ATOM 863 C C . LEU A 1 109 ? 2.200 -8.733 -1.956 1.00 89.56 109 LEU A C 1
ATOM 865 O O . LEU A 1 109 ? 2.332 -8.804 -0.732 1.00 89.56 109 LEU A O 1
ATOM 869 N N . GLY A 1 110 ? 2.435 -9.778 -2.750 1.00 87.94 110 GLY A N 1
ATOM 870 C CA . GLY A 1 110 ? 2.576 -11.168 -2.311 1.00 87.94 110 GLY A CA 1
ATOM 871 C C . GLY A 1 110 ? 1.231 -11.878 -2.166 1.00 87.94 110 GLY A C 1
ATOM 872 O O . GLY A 1 110 ? 1.093 -12.720 -1.286 1.00 87.94 110 GLY A O 1
ATOM 873 N N . ARG A 1 111 ? 0.227 -11.482 -2.962 1.00 87.88 111 ARG A N 1
ATOM 874 C CA . ARG A 1 111 ? -1.076 -12.167 -3.030 1.00 87.88 111 ARG A CA 1
ATOM 875 C C . ARG A 1 111 ? -1.024 -13.401 -3.931 1.00 87.88 111 ARG A C 1
ATOM 877 O O . ARG A 1 111 ? -1.908 -14.235 -3.839 1.00 87.88 111 ARG A O 1
ATOM 884 N N . ASP A 1 112 ? 0.014 -13.547 -4.753 1.00 89.50 112 ASP A N 1
ATOM 885 C CA . ASP A 1 112 ? 0.227 -14.693 -5.644 1.00 89.50 112 ASP A CA 1
ATOM 886 C C . ASP A 1 112 ? 0.503 -16.012 -4.899 1.00 89.50 112 ASP A C 1
ATOM 888 O O . ASP A 1 112 ? 0.294 -17.092 -5.446 1.00 89.50 112 ASP A O 1
ATOM 892 N N . GLU A 1 113 ? 0.947 -15.934 -3.643 1.00 88.81 113 GLU A N 1
ATOM 893 C CA . GLU A 1 113 ? 1.199 -17.096 -2.782 1.00 88.81 113 GLU A CA 1
ATOM 894 C C . GLU A 1 113 ? -0.065 -17.596 -2.055 1.00 88.81 113 GLU A C 1
ATOM 896 O O . GLU A 1 113 ? -0.068 -18.693 -1.489 1.00 88.81 113 GLU A O 1
ATOM 901 N N . THR A 1 114 ? -1.139 -16.802 -2.041 1.00 88.25 114 THR A N 1
ATOM 902 C CA . THR A 1 114 ? -2.361 -17.056 -1.267 1.00 88.25 114 THR A CA 1
ATOM 903 C C . THR A 1 114 ? -3.565 -17.203 -2.185 1.00 88.25 114 THR A C 1
ATOM 905 O O . THR A 1 114 ? -3.681 -16.472 -3.157 1.00 88.25 114 THR A O 1
ATOM 908 N N . LEU A 1 115 ? -4.479 -18.115 -1.855 1.00 87.06 115 LEU A N 1
ATOM 909 C CA . LEU A 1 115 ? -5.739 -18.288 -2.581 1.00 87.06 115 LEU A CA 1
ATOM 910 C C . LEU A 1 115 ? -6.889 -17.742 -1.742 1.00 87.06 115 LEU A C 1
ATOM 912 O O . LEU A 1 115 ? -7.034 -18.113 -0.573 1.00 87.06 115 LEU A O 1
ATOM 916 N N . GLU A 1 116 ? -7.705 -16.886 -2.343 1.00 85.94 116 GLU A N 1
ATOM 917 C CA . GLU A 1 116 ? -8.859 -16.264 -1.707 1.00 85.94 116 GLU A CA 1
ATOM 918 C C . GLU A 1 116 ? -10.166 -16.859 -2.250 1.00 85.94 116 GLU A C 1
ATOM 920 O O . GLU A 1 116 ? -10.197 -17.603 -3.229 1.00 85.94 116 GLU A O 1
ATOM 925 N N . VAL A 1 117 ? -11.283 -16.575 -1.582 1.00 85.00 117 VAL A N 1
ATOM 926 C CA . VAL A 1 117 ? -12.605 -17.097 -1.963 1.00 85.00 117 VAL A CA 1
ATOM 927 C C . VAL A 1 117 ? -12.992 -16.675 -3.390 1.00 85.00 117 VAL A C 1
ATOM 929 O O . VAL A 1 117 ? -13.663 -17.430 -4.097 1.00 85.00 117 VAL A O 1
ATOM 932 N N . GLU A 1 118 ? -12.534 -15.499 -3.820 1.00 77.69 118 GLU A N 1
ATOM 933 C CA . GLU A 1 118 ? -12.747 -14.939 -5.159 1.00 77.69 118 GLU A CA 1
ATOM 934 C C . GLU A 1 118 ? -12.185 -15.849 -6.266 1.00 77.69 118 GLU A C 1
ATOM 936 O O . GLU A 1 118 ? -12.837 -16.034 -7.297 1.00 77.69 118 GLU A O 1
ATOM 941 N N . ASP A 1 119 ? -11.050 -16.513 -6.014 1.00 80.19 119 ASP A N 1
ATOM 942 C CA . ASP A 1 119 ? -10.386 -17.401 -6.977 1.00 80.19 119 ASP A CA 1
ATOM 943 C C . ASP A 1 119 ? -11.201 -18.671 -7.264 1.00 80.19 119 ASP A C 1
ATOM 945 O O . ASP A 1 119 ? -11.166 -19.216 -8.369 1.00 80.19 119 ASP A O 1
ATOM 949 N N . PHE A 1 120 ? -11.953 -19.154 -6.270 1.00 81.56 120 PHE A N 1
ATOM 950 C CA . PHE A 1 120 ? -12.751 -20.378 -6.386 1.00 81.56 120 PHE A CA 1
ATOM 951 C C . PHE A 1 120 ? -14.175 -20.115 -6.866 1.00 81.56 120 PHE A C 1
ATOM 953 O O . PHE A 1 120 ? -14.744 -20.939 -7.584 1.00 81.56 120 PHE A O 1
ATOM 960 N N . LEU A 1 121 ? -14.778 -19.005 -6.434 1.00 81.88 121 LEU A N 1
ATOM 961 C CA . LEU A 1 121 ? -16.196 -18.738 -6.671 1.00 81.88 121 LEU A CA 1
ATOM 962 C C . LEU A 1 121 ? -16.483 -18.010 -7.987 1.00 81.88 121 LEU A C 1
ATOM 964 O O . LEU A 1 121 ? -17.657 -17.800 -8.279 1.00 81.88 121 LEU A O 1
ATOM 968 N N . ASN A 1 122 ? -15.452 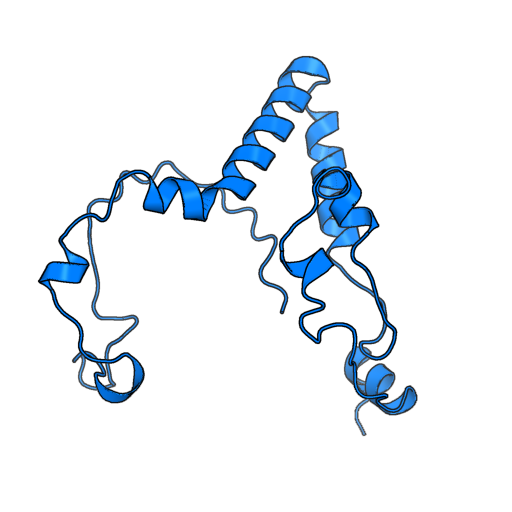-17.672 -8.777 1.00 65.38 122 ASN A N 1
ATOM 969 C CA . ASN A 1 122 ? -15.556 -16.991 -10.073 1.00 65.38 122 ASN A CA 1
ATOM 970 C C . ASN A 1 122 ? -16.668 -15.931 -10.062 1.00 65.38 122 ASN A C 1
ATOM 972 O O . ASN A 1 122 ? -17.679 -16.045 -10.760 1.00 65.38 122 ASN A O 1
ATOM 976 N N . THR A 1 123 ? -16.521 -14.932 -9.193 1.00 62.56 123 THR A N 1
ATOM 977 C CA . THR A 1 123 ? -17.520 -13.882 -8.988 1.00 62.56 123 THR A CA 1
ATOM 978 C C . THR A 1 123 ? -17.550 -12.922 -10.176 1.00 62.56 123 THR A C 1
ATOM 980 O O . THR A 1 123 ? -17.109 -11.792 -10.052 1.00 62.56 123 THR A O 1
ATOM 983 N N . GLY A 1 124 ? -18.041 -13.360 -11.340 1.00 57.59 124 GLY A N 1
ATOM 984 C CA . GLY A 1 124 ? -18.517 -12.540 -12.467 1.0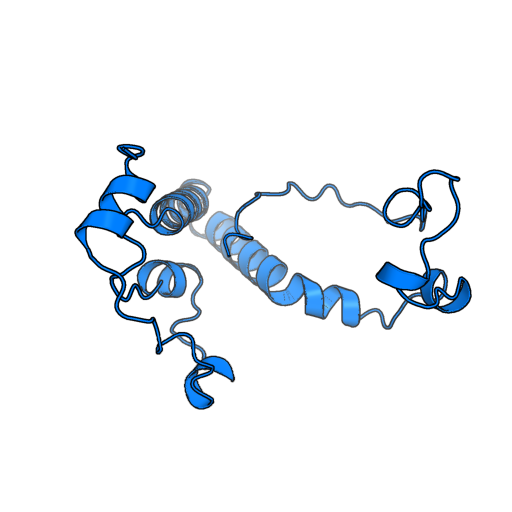0 57.59 124 GLY A CA 1
ATOM 985 C C . GLY A 1 124 ? -17.553 -11.536 -13.122 1.00 57.59 124 GLY A C 1
ATOM 986 O O . GLY A 1 124 ? -17.880 -11.011 -14.181 1.00 57.59 124 GLY A O 1
ATOM 987 N N . GLU A 1 125 ? -16.368 -11.260 -12.573 1.00 57.19 125 GLU A N 1
ATOM 988 C CA . GLU A 1 125 ? -15.446 -10.240 -13.096 1.00 57.19 125 GLU A CA 1
ATOM 989 C C . GLU A 1 125 ? -14.845 -10.619 -14.459 1.00 57.19 125 GLU A C 1
ATOM 991 O O . GLU A 1 125 ? -14.362 -9.759 -15.206 1.00 57.19 125 GLU A O 1
ATOM 996 N N . ILE A 1 126 ? -14.904 -11.909 -14.798 1.00 56.25 126 ILE A N 1
ATOM 997 C CA . ILE A 1 126 ? -14.457 -12.457 -16.080 1.00 56.25 126 ILE A CA 1
ATOM 998 C C . ILE A 1 126 ? -15.535 -12.272 -17.168 1.00 56.25 126 ILE A C 1
ATOM 1000 O O . ILE A 1 126 ? -15.204 -12.211 -18.352 1.00 56.25 126 ILE A O 1
ATOM 1004 N N . GLU A 1 127 ? -16.807 -12.077 -16.802 1.00 54.25 127 GLU A N 1
ATOM 1005 C CA . GLU A 1 127 ? -17.904 -11.826 -17.747 1.00 54.25 127 GLU A CA 1
ATOM 1006 C C . GLU A 1 127 ? -17.989 -10.339 -18.119 1.00 54.25 127 GLU A C 1
ATOM 1008 O O . GLU A 1 127 ? -18.972 -9.639 -17.873 1.00 54.25 127 GLU A O 1
ATOM 1013 N N . ARG A 1 128 ? -16.929 -9.813 -18.736 1.00 60.22 128 ARG A N 1
ATOM 1014 C CA . ARG A 1 128 ? -16.997 -8.488 -19.357 1.00 60.22 128 ARG A CA 1
ATOM 1015 C C . ARG A 1 128 ? -17.744 -8.595 -20.684 1.00 60.22 128 ARG A C 1
ATOM 1017 O O . ARG A 1 128 ? -17.299 -9.276 -21.605 1.00 60.22 128 ARG A O 1
ATOM 1024 N N . SER A 1 129 ? -18.869 -7.885 -20.777 1.00 61.38 129 SER A N 1
ATOM 1025 C CA . SER A 1 129 ? -19.559 -7.622 -22.042 1.00 61.38 129 SER A CA 1
ATOM 1026 C C . SER A 1 129 ? -18.552 -7.083 -23.062 1.00 61.38 129 SER A C 1
ATOM 1028 O O . SER A 1 129 ? -17.830 -6.127 -22.770 1.00 61.38 129 SER A O 1
ATOM 1030 N N . GLN A 1 130 ? -18.476 -7.718 -24.232 1.00 63.03 130 GLN A N 1
ATOM 1031 C CA . GLN A 1 130 ? -17.649 -7.268 -25.349 1.00 63.03 130 GLN A CA 1
ATOM 1032 C C . GLN A 1 130 ? -18.147 -5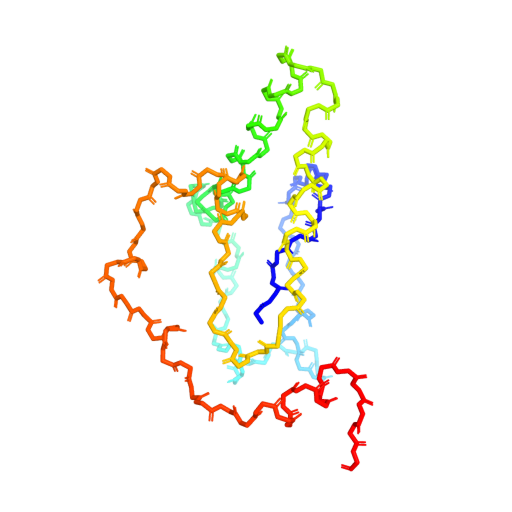.887 -25.802 1.00 63.03 130 GLN A C 1
ATOM 1034 O O . GLN A 1 130 ? -19.062 -5.778 -26.614 1.00 63.03 130 GLN A O 1
ATOM 1039 N N . MET A 1 131 ? -17.580 -4.820 -25.238 1.00 66.62 131 MET A N 1
ATOM 1040 C CA . MET A 1 131 ? -17.787 -3.464 -25.739 1.00 66.62 131 MET A CA 1
ATOM 1041 C C . MET A 1 131 ? -16.969 -3.267 -27.014 1.00 66.62 131 MET A C 1
ATOM 1043 O O . MET A 1 131 ? -15.872 -3.812 -27.146 1.00 66.62 131 MET A O 1
ATOM 1047 N N . ASP A 1 132 ? -17.489 -2.455 -27.933 1.00 83.31 132 ASP A N 1
ATOM 1048 C CA . ASP A 1 132 ? -16.764 -2.056 -29.137 1.00 83.31 132 ASP A CA 1
ATOM 1049 C C . ASP A 1 132 ? -15.415 -1.404 -28.777 1.00 83.31 132 ASP A C 1
ATOM 1051 O O . ASP A 1 132 ? -15.325 -0.541 -27.893 1.00 83.31 132 ASP A O 1
ATOM 1055 N N . PHE A 1 133 ? -14.350 -1.835 -29.460 1.00 79.31 133 PHE A N 1
ATOM 1056 C CA . PHE A 1 133 ? -12.995 -1.362 -29.205 1.00 79.31 133 PHE A CA 1
ATOM 1057 C C . PHE A 1 133 ? -12.814 0.115 -29.508 1.00 79.31 133 PHE A C 1
ATOM 1059 O O . PHE A 1 133 ? -12.096 0.798 -28.775 1.00 79.31 133 PHE A O 1
ATOM 1066 N N . HIS A 1 134 ? -13.494 0.599 -30.543 1.00 82.88 134 HIS A N 1
ATOM 1067 C CA . HIS A 1 134 ? -13.408 1.988 -30.965 1.00 82.88 134 HIS A CA 1
ATOM 1068 C C . HIS A 1 134 ? -13.981 2.924 -29.898 1.00 82.88 134 HIS A C 1
ATOM 1070 O O . HIS A 1 134 ? -13.264 3.776 -29.378 1.00 82.88 134 HIS A O 1
ATOM 1076 N N . ASN A 1 135 ? -15.213 2.666 -29.461 1.00 82.88 135 ASN A N 1
ATOM 1077 C CA . ASN A 1 135 ? -15.906 3.485 -28.466 1.00 82.88 135 ASN A CA 1
ATOM 1078 C C . ASN A 1 135 ? -15.185 3.498 -27.097 1.00 82.88 135 ASN A C 1
ATOM 1080 O O . ASN A 1 135 ? -15.035 4.538 -26.453 1.00 82.88 135 ASN A O 1
ATOM 1084 N N . ALA A 1 136 ? -14.662 2.353 -26.646 1.00 80.88 136 ALA A N 1
ATOM 1085 C CA . ALA A 1 136 ? -13.894 2.295 -25.399 1.00 80.88 136 ALA A CA 1
ATOM 1086 C C . ALA A 1 136 ? -12.582 3.102 -25.472 1.00 80.88 136 ALA A C 1
ATOM 1088 O O . ALA A 1 136 ? -12.190 3.737 -24.491 1.00 80.88 136 ALA A O 1
ATOM 1089 N N . MET A 1 137 ? -11.910 3.090 -26.628 1.00 84.44 137 MET A N 1
ATOM 1090 C CA . MET A 1 137 ? -10.673 3.841 -26.850 1.00 84.44 137 MET A CA 1
ATOM 1091 C C . MET A 1 137 ? -10.932 5.349 -26.948 1.00 84.44 137 MET A C 1
ATOM 1093 O O . MET A 1 137 ? -10.181 6.132 -26.366 1.00 84.44 137 MET A O 1
ATOM 1097 N N . GLU A 1 138 ? -12.004 5.754 -27.628 1.00 86.88 138 GLU A N 1
ATOM 1098 C CA . GLU A 1 138 ? -12.428 7.154 -27.746 1.00 86.88 138 GLU A CA 1
ATOM 1099 C C . GLU A 1 138 ? -12.719 7.764 -26.372 1.00 86.88 138 GLU A C 1
ATOM 1101 O O . GLU A 1 138 ? -12.143 8.799 -26.035 1.00 86.88 138 GLU A O 1
ATOM 1106 N N . ASN A 1 139 ? -13.488 7.062 -25.532 1.00 82.06 139 ASN A N 1
ATOM 1107 C CA . ASN A 1 139 ? -13.775 7.486 -24.158 1.00 82.06 139 ASN A CA 1
ATOM 1108 C C . ASN A 1 139 ? -12.523 7.565 -23.275 1.00 82.06 139 ASN A C 1
ATOM 1110 O O . ASN A 1 139 ? -12.411 8.461 -22.439 1.00 82.06 139 ASN A O 1
ATOM 1114 N N . GLN A 1 140 ? -11.571 6.639 -23.437 1.00 80.62 140 GLN A N 1
ATOM 1115 C CA . GLN A 1 140 ? -10.333 6.641 -22.652 1.00 80.62 140 GLN A CA 1
ATOM 1116 C C . GLN A 1 140 ? -9.391 7.787 -23.043 1.00 80.62 140 GLN A C 1
ATOM 1118 O O . GLN A 1 140 ? -8.698 8.333 -22.184 1.00 80.62 140 GLN A O 1
ATOM 1123 N N . LEU A 1 141 ? -9.339 8.132 -24.330 1.00 84.75 141 LEU A N 1
ATOM 1124 C CA . LEU A 1 141 ? -8.472 9.185 -24.864 1.00 84.75 141 LEU A CA 1
ATOM 1125 C C . LEU A 1 141 ? -9.157 10.562 -24.916 1.00 84.75 141 LEU A C 1
ATOM 1127 O O . LEU A 1 141 ? -8.486 11.557 -25.183 1.00 84.75 141 LEU A O 1
ATOM 1131 N N . GLY A 1 142 ? -10.460 10.631 -24.629 1.00 83.75 142 GLY A N 1
ATOM 1132 C CA . GLY A 1 142 ? -11.241 11.868 -24.615 1.00 83.75 142 GLY A CA 1
ATOM 1133 C C . GLY A 1 142 ? -11.583 12.402 -26.007 1.00 83.75 142 GLY A C 1
ATOM 1134 O O . GLY A 1 142 ? -11.755 13.607 -26.165 1.00 83.75 142 GLY A O 1
ATOM 1135 N N . PHE A 1 143 ? -11.671 11.530 -27.015 1.00 82.75 143 PHE A N 1
ATOM 1136 C CA . PHE A 1 143 ? -11.986 11.899 -28.403 1.00 82.75 143 PHE A CA 1
ATOM 1137 C C . PHE A 1 143 ? -13.489 11.874 -28.727 1.00 82.75 143 PHE A C 1
ATOM 1139 O O . PHE A 1 143 ? -13.857 11.813 -29.896 1.00 82.75 143 PHE A O 1
ATOM 1146 N N . ASN A 1 144 ? -14.346 11.936 -27.707 1.00 64.31 144 ASN A N 1
ATOM 1147 C CA . ASN A 1 144 ? -15.796 11.802 -27.830 1.00 64.31 144 ASN A CA 1
ATOM 1148 C C . ASN A 1 144 ? -16.373 12.814 -28.834 1.00 64.31 144 ASN A C 1
ATOM 1150 O O . ASN A 1 144 ? -16.324 14.025 -28.595 1.00 64.31 144 ASN A O 1
ATOM 1154 N N . CYS A 1 145 ? -16.912 12.302 -29.939 1.00 62.12 145 CYS A N 1
ATOM 1155 C CA . CYS A 1 145 ? -17.769 13.026 -30.871 1.00 62.12 145 CYS A CA 1
ATOM 1156 C C . CYS A 1 145 ? -19.253 12.868 -30.515 1.00 62.12 145 CYS A C 1
ATOM 1158 O O . CYS A 1 145 ? -19.621 11.863 -29.864 1.00 62.12 145 CYS A O 1
#

Organism: Conidiobolus coronatus (strain ATCC 28846 / CBS 209.66 / NRRL 28638) (NCBI:txid796925)

Secondary structure (DSSP, 8-state):
--------------------STTTB-TTSSB-HHHH----HHHHHS---HHHHHHHTHHHHHHHHHHHHHHHHH-THHHHHHHHHHHHHHS--S-TTS----HHHHHHHT-TT---HHHHHT-STT------HHHHHHHHHT---

Sequence (145 aa):
MSHYLGLQLDSTENTTIQKSLEQTSNEYGVHDSMRFGLKSVASEIVQGHPLEKRLENFDKTQLQLKLNMRRQTAGLHSPFRTLMEVDALSRVKRPSNLPSSNFGLDILLGRDETLEVEDFLNTGEIERSQMDFHNAMENQLGFNC

pLDDT: mean 77.65, std 16.72, range [33.94, 97.94]

Foldseek 3Di:
DQPDDPPPPDDPDPDPLPDAQVVQQDPVRDGDCPVPNDDDVCVSPDDDDPCVVCVVCVLVVVQVVVLVVCCVPVNDVRSVVLVVQLVVLSPDPDFPQDDDDSVSNCVSSVVVVDDDPCNVPVPCPVVDDRDDPVVSVCVSVVVDD

Radius of gyration: 21.09 Å; chains: 1; bounding box: 52×41×52 Å

InterPro domains:
  IPR008012 Proteasome maturation factor Ump1 [PTHR12828] (13-143)